Protein AF-A0A968STY2-F1 (afdb_monomer)

Foldseek 3Di:
DDDDDDDDDPPPVVVVVVVVVPPPPPPPPPDPDDPDDPPDPPDDPVVVVVVVVVVVVVVVVVVVVLVVLVVVLCVVQQKDKQWQWDAPDVVQWDDDPVDTPRTDTAKMWMAGNVGDIDIDGDPDDPDSPVVSVVVSVVVVVVSVVVSVVSVVVSVVVVVVVCCVVVVD

Solvent-accessible surface area (backbone atoms only — not comparable to full-atom values): 10449 Å² total; per-residue (Å²): 135,91,83,88,88,88,83,89,80,71,73,59,66,58,49,58,58,53,59,66,73,68,67,74,78,80,78,80,78,74,85,70,86,75,85,77,72,91,80,69,91,70,92,54,82,58,61,63,50,52,53,50,51,52,50,51,47,52,51,50,54,47,50,49,51,49,50,51,50,49,51,51,46,48,61,62,44,52,52,45,75,46,77,40,64,50,53,97,48,74,89,62,50,42,84,52,101,89,48,64,44,62,42,48,81,56,36,38,39,38,35,38,67,93,63,56,71,49,78,50,67,70,94,72,74,74,77,81,48,68,70,60,49,50,53,48,52,52,50,49,53,51,54,52,48,55,50,52,50,52,54,48,52,53,51,50,55,52,50,54,49,51,52,68,62,66,74,107

Nearest PDB structures (foldseek):
  6vdd-assembly2_D  TM=5.803E-01  e=1.553E+00  Mycolicibacterium smegmatis
  8xqx-assembly1_F  TM=3.626E-01  e=4.076E+00  Chlamydomonas reinhardtii
  7syf-assembly1_A  TM=3.765E-01  e=7.754E+00  Homo sapiens
  6zqd-assembly1_UN  TM=2.339E-01  e=9.404E+00  Saccharomyces cerevisiae S288C

Radius of gyration: 26.9 Å; Cα contacts (8 Å, |Δi|>4): 89; chains: 1; bounding box: 86×46×58 Å

Mean predicted aligned error: 17.15 Å

Sequence (168 aa):
MLSASAALAAPEAAKAAQNLMAAQVEVRVGATEVDFGVFGFGGDGNGLKELQENLVKTLREFSTKLNDTMQQAIDNAATLEVKTYVADAVEDVRFSDEEVVGGQLRALTRVALDGDTQVVVPTRGDVLDEQLWEIHRSMVQQALTNRAEMVRAITAAAAGLFSAIAGK

Secondary structure (DSSP, 8-state):
--------SSHHHHHHHHHHSS--------------------S-HHHHHHHHHHHHHHHHHHHHHHHHHHHHHHHHTSEEEEEEEE-S-GGG-EE-SS-EET-EEEEEEEEETTS-EEEE--SSSS---HHHHHHHHHHHHHHHHHHHHHHHHHHHHHHHHHHHHHT-

Structure (mmCIF, N/CA/C/O backbone):
data_AF-A0A968STY2-F1
#
_entry.id   AF-A0A968STY2-F1
#
loop_
_atom_site.group_PDB
_atom_site.id
_atom_site.type_symbol
_atom_site.label_atom_id
_atom_site.label_alt_id
_atom_site.label_comp_id
_atom_site.label_asym_id
_atom_site.label_entity_id
_atom_site.label_seq_id
_atom_site.pdbx_PDB_ins_code
_atom_site.Cartn_x
_atom_site.Cartn_y
_atom_site.Cartn_z
_atom_site.occupancy
_atom_site.B_iso_or_equiv
_atom_site.auth_seq_id
_atom_site.auth_comp_id
_atom_site.auth_asym_id
_atom_site.auth_atom_id
_atom_site.pdbx_PDB_model_num
ATOM 1 N N . MET A 1 1 ? -42.156 29.023 -12.788 1.00 39.97 1 MET A N 1
ATOM 2 C CA . MET A 1 1 ? -41.365 30.241 -12.525 1.00 39.97 1 MET A CA 1
ATOM 3 C C . MET A 1 1 ? -39.910 29.917 -12.816 1.00 39.97 1 MET A C 1
ATOM 5 O O . MET A 1 1 ? -39.379 28.995 -12.214 1.00 39.97 1 MET A O 1
ATOM 9 N N . LEU A 1 2 ? -39.344 30.587 -13.823 1.00 38.97 2 LEU A N 1
ATOM 10 C CA . LEU A 1 2 ? -37.932 30.539 -14.210 1.00 38.97 2 LEU A CA 1
ATOM 11 C C . LEU A 1 2 ? -37.043 31.183 -13.136 1.00 38.97 2 LEU A C 1
ATOM 13 O O . LEU A 1 2 ? -37.455 32.190 -12.561 1.00 38.97 2 LEU A O 1
ATOM 17 N N . SER A 1 3 ? -35.817 30.662 -12.987 1.00 36.12 3 SER A N 1
ATOM 18 C CA . SER A 1 3 ? -34.502 31.363 -12.964 1.00 36.12 3 SER A CA 1
ATOM 19 C C . SER A 1 3 ? -33.512 30.497 -12.161 1.00 36.12 3 SER A C 1
ATOM 21 O O . SER A 1 3 ? -33.684 30.330 -10.963 1.00 36.12 3 SER A O 1
ATOM 23 N N . ALA A 1 4 ? -32.649 29.692 -12.790 1.00 35.88 4 ALA A N 1
ATOM 24 C CA . ALA A 1 4 ? -31.359 30.055 -13.396 1.00 35.88 4 ALA A CA 1
ATOM 25 C C . ALA A 1 4 ? -30.288 30.475 -12.368 1.00 35.88 4 ALA A C 1
ATOM 27 O O . ALA A 1 4 ? -30.310 31.604 -11.896 1.00 35.88 4 ALA A O 1
ATOM 28 N N . SER A 1 5 ? -29.321 29.588 -12.094 1.00 37.00 5 SER A N 1
ATOM 29 C CA . SER A 1 5 ? -27.894 29.952 -12.023 1.00 37.00 5 SER A CA 1
ATOM 30 C C . SER A 1 5 ? -27.022 28.688 -12.037 1.00 37.00 5 SER A C 1
ATOM 32 O O . SER A 1 5 ? -26.565 28.192 -11.012 1.00 37.00 5 SER A O 1
ATOM 34 N N . ALA A 1 6 ? -26.852 28.126 -13.232 1.00 47.53 6 ALA A N 1
ATOM 35 C CA . ALA A 1 6 ? -25.776 27.201 -13.551 1.00 47.53 6 ALA A CA 1
ATOM 36 C C . ALA A 1 6 ? -24.798 27.966 -14.446 1.00 47.53 6 ALA A C 1
ATOM 38 O O . ALA A 1 6 ? -25.074 28.138 -15.629 1.00 47.53 6 ALA A O 1
ATOM 39 N N . ALA A 1 7 ? -23.709 28.482 -13.880 1.00 44.25 7 ALA A N 1
ATOM 40 C CA . ALA A 1 7 ? -22.525 28.915 -14.618 1.00 44.25 7 ALA A CA 1
ATOM 41 C C . ALA A 1 7 ? -21.396 29.276 -13.641 1.00 44.25 7 ALA A C 1
ATOM 43 O O . ALA A 1 7 ? -21.654 29.828 -12.579 1.00 44.25 7 ALA A O 1
ATOM 44 N N . LEU A 1 8 ? -20.161 29.029 -14.088 1.00 43.31 8 LEU A N 1
ATOM 45 C CA . LEU A 1 8 ? -18.858 29.413 -13.515 1.00 43.31 8 LEU A CA 1
ATOM 46 C C . LEU A 1 8 ? -18.221 28.479 -12.471 1.00 43.31 8 LEU A C 1
ATOM 48 O O . LEU A 1 8 ? -18.136 28.792 -11.293 1.00 43.31 8 LEU A O 1
ATOM 52 N N . ALA A 1 9 ? -17.600 27.402 -12.958 1.00 44.56 9 ALA A N 1
ATOM 53 C CA . ALA A 1 9 ? -16.327 26.912 -12.398 1.00 44.56 9 ALA A CA 1
ATOM 54 C C . ALA A 1 9 ? -15.403 26.252 -13.452 1.00 44.56 9 ALA A C 1
ATOM 56 O O . ALA A 1 9 ? -14.400 25.639 -13.110 1.00 44.56 9 ALA A O 1
ATOM 57 N N . ALA A 1 10 ? -15.717 26.368 -14.749 1.00 52.88 10 ALA A N 1
ATOM 58 C CA . ALA A 1 10 ? -14.979 25.697 -15.824 1.00 52.88 10 ALA A CA 1
ATOM 59 C C . ALA A 1 10 ? -13.743 26.428 -16.423 1.00 52.88 10 ALA A C 1
ATOM 61 O O . ALA A 1 10 ? -12.976 25.752 -17.106 1.00 52.88 10 ALA A O 1
ATOM 62 N N . PRO A 1 11 ? -13.476 27.744 -16.237 1.00 47.44 11 PRO A N 1
ATOM 63 C CA . PRO A 1 11 ? -12.375 28.379 -16.974 1.00 47.44 11 PRO A CA 1
ATOM 64 C C . PRO A 1 11 ? -10.999 28.336 -16.278 1.00 47.44 11 PRO A C 1
ATOM 66 O O . PRO A 1 11 ? -10.000 28.628 -16.934 1.00 47.44 11 PRO A O 1
ATOM 69 N N . GLU A 1 12 ? -10.903 27.980 -14.989 1.00 46.72 12 GLU A N 1
ATOM 70 C CA . GLU A 1 12 ? -9.611 27.968 -14.269 1.00 46.72 12 GLU A CA 1
ATOM 71 C C . GLU A 1 12 ? -8.824 26.662 -14.429 1.00 46.72 12 GLU A C 1
ATOM 73 O O . GLU A 1 12 ? -7.616 26.702 -14.662 1.00 46.72 12 GLU A O 1
ATOM 78 N N . ALA A 1 13 ? -9.497 25.508 -14.407 1.00 46.28 13 ALA A N 1
ATOM 79 C CA . ALA A 1 13 ? -8.842 24.212 -14.601 1.00 46.28 13 ALA A CA 1
ATOM 80 C C . ALA A 1 13 ? -8.230 24.075 -16.012 1.00 46.28 13 ALA A C 1
ATOM 82 O O . ALA A 1 13 ? -7.159 23.493 -16.180 1.00 46.28 13 ALA A O 1
ATOM 83 N N . ALA A 1 14 ? -8.856 24.692 -17.022 1.00 44.16 14 ALA A N 1
ATOM 84 C CA . ALA A 1 14 ? -8.333 24.731 -18.388 1.00 44.16 14 ALA A CA 1
ATOM 85 C C . ALA A 1 14 ? -7.091 25.637 -18.532 1.00 44.16 14 ALA A C 1
ATOM 87 O O . ALA A 1 14 ? -6.187 25.323 -19.308 1.00 44.16 14 ALA A O 1
ATOM 88 N N . LYS A 1 15 ? -6.998 26.728 -17.755 1.00 47.81 15 LYS A N 1
ATOM 89 C CA . LYS A 1 15 ? -5.806 27.596 -17.718 1.00 47.81 15 LYS A CA 1
ATOM 90 C C . LYS A 1 15 ? -4.638 26.954 -16.969 1.00 47.81 15 LYS A C 1
ATOM 92 O O . LYS A 1 15 ? -3.496 27.112 -17.393 1.00 47.81 15 LYS A O 1
ATOM 97 N N . ALA A 1 16 ? -4.913 26.189 -15.912 1.00 44.47 16 ALA A N 1
ATOM 98 C CA . ALA A 1 16 ? -3.888 25.431 -15.194 1.00 44.47 16 ALA A CA 1
ATOM 99 C C . ALA A 1 16 ? -3.247 24.345 -16.082 1.00 44.47 16 ALA A C 1
ATOM 101 O O . ALA A 1 16 ? -2.029 24.176 -16.063 1.00 44.47 16 ALA A O 1
ATOM 102 N N . ALA A 1 17 ? -4.041 23.684 -16.933 1.00 43.62 17 ALA A N 1
ATOM 103 C CA . ALA A 1 17 ? -3.539 22.707 -17.902 1.00 43.62 17 ALA A CA 1
ATOM 104 C C . ALA A 1 17 ? -2.722 23.348 -19.045 1.00 43.62 17 ALA A C 1
ATOM 106 O O . ALA A 1 17 ? -1.723 22.776 -19.475 1.00 43.62 17 ALA A O 1
ATOM 107 N N . GLN A 1 18 ? -3.085 24.555 -19.506 1.00 45.75 18 GLN A N 1
ATOM 108 C CA . GLN A 1 18 ? -2.308 25.279 -20.526 1.00 45.75 18 GLN A CA 1
ATOM 109 C C . GLN A 1 18 ? -0.972 25.824 -19.995 1.00 45.75 18 GLN A C 1
ATOM 111 O O . GLN A 1 18 ? 0.022 25.797 -20.720 1.00 45.75 18 GLN A O 1
ATOM 116 N N . ASN A 1 19 ? -0.902 26.245 -18.727 1.00 45.12 19 ASN A N 1
ATOM 117 C CA . ASN A 1 19 ? 0.350 26.727 -18.128 1.00 45.12 19 ASN A CA 1
ATOM 118 C C . ASN A 1 19 ? 1.386 25.616 -17.884 1.00 45.12 19 ASN A C 1
ATOM 120 O O . ASN A 1 19 ? 2.580 25.906 -17.836 1.00 45.12 19 ASN A O 1
ATOM 124 N N . LEU A 1 20 ? 0.966 24.352 -17.794 1.00 41.88 20 LEU A N 1
ATOM 125 C CA . LEU A 1 20 ? 1.882 23.210 -17.695 1.00 41.88 20 LEU A CA 1
ATOM 126 C C . LEU A 1 20 ? 2.502 22.811 -19.048 1.00 41.88 20 LEU A C 1
ATOM 128 O O . LEU A 1 20 ? 3.537 22.154 -19.059 1.00 41.88 20 LEU A O 1
ATOM 132 N N . MET A 1 21 ? 1.935 23.249 -20.181 1.00 41.66 21 MET A N 1
ATOM 133 C CA . MET A 1 21 ? 2.501 23.008 -21.520 1.00 41.66 21 MET A CA 1
ATOM 134 C C . MET A 1 21 ? 3.485 24.092 -21.997 1.00 41.66 21 MET A C 1
ATOM 136 O O . MET A 1 21 ? 4.171 23.891 -22.996 1.00 41.66 21 MET A O 1
ATOM 140 N N . ALA A 1 22 ? 3.588 25.227 -21.295 1.00 36.31 22 ALA A N 1
ATOM 141 C CA . ALA A 1 22 ? 4.492 26.327 -21.653 1.00 36.31 22 ALA A CA 1
ATOM 142 C C . ALA A 1 22 ? 5.854 26.282 -20.930 1.00 36.31 22 ALA A C 1
ATOM 144 O O . ALA A 1 22 ? 6.757 27.042 -21.276 1.00 36.31 22 ALA A O 1
ATOM 145 N N . ALA A 1 23 ? 6.033 25.386 -19.955 1.00 37.72 23 ALA A N 1
ATOM 146 C CA . ALA A 1 23 ? 7.310 25.186 -19.278 1.00 37.72 23 ALA A CA 1
ATOM 147 C C . ALA A 1 23 ? 8.231 24.304 -20.136 1.00 37.72 23 ALA A C 1
ATOM 149 O O . ALA A 1 23 ? 8.448 23.126 -19.855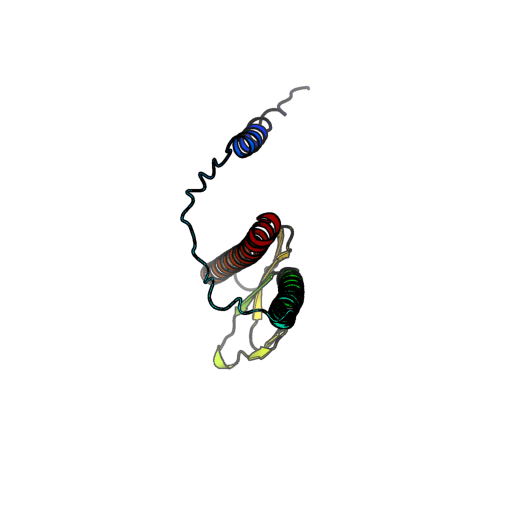 1.00 37.72 23 ALA A O 1
ATOM 150 N N . GLN A 1 24 ? 8.765 24.877 -21.215 1.00 39.62 24 GLN A N 1
ATOM 151 C CA . GLN A 1 24 ? 9.914 24.298 -21.899 1.00 39.62 24 GLN A CA 1
ATOM 152 C C . GLN A 1 24 ? 11.108 24.387 -20.949 1.00 39.62 24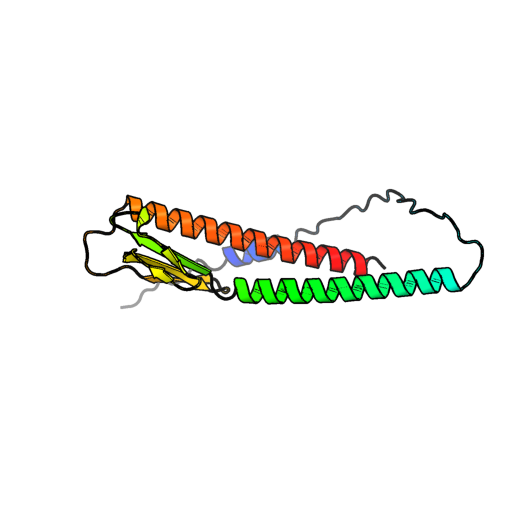 GLN A C 1
ATOM 154 O O . GLN A 1 24 ? 11.683 25.452 -20.736 1.00 39.62 24 GLN A O 1
ATOM 159 N N . VAL A 1 25 ? 11.442 23.257 -20.331 1.00 39.88 25 VAL A N 1
ATOM 160 C CA . VAL A 1 25 ? 12.698 23.087 -19.610 1.00 39.88 25 VAL A CA 1
ATOM 161 C C . VAL A 1 25 ? 13.802 23.109 -20.662 1.00 39.88 25 VAL A C 1
ATOM 163 O O . VAL A 1 25 ? 14.054 22.116 -21.341 1.00 39.88 25 VAL A O 1
ATOM 166 N N . GLU A 1 26 ? 14.432 24.269 -20.831 1.00 31.92 26 GLU A N 1
ATOM 167 C CA . GLU A 1 26 ? 15.667 24.405 -21.593 1.00 31.92 26 GLU A CA 1
ATOM 168 C C 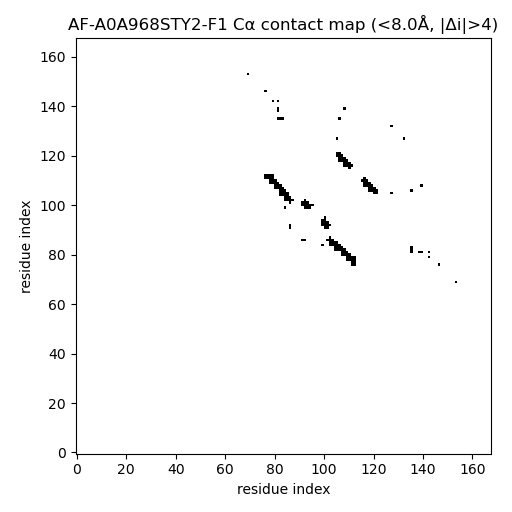. GLU A 1 26 ? 16.768 23.671 -20.815 1.00 31.92 26 GLU A C 1
ATOM 170 O O . GLU A 1 26 ? 17.435 24.222 -19.938 1.00 31.92 26 GLU A O 1
ATOM 175 N N . VAL A 1 27 ? 16.915 22.375 -21.093 1.00 35.66 27 VAL A N 1
ATOM 176 C CA . VAL A 1 27 ? 18.038 21.581 -20.602 1.00 35.66 27 VAL A CA 1
ATOM 177 C C . VAL A 1 27 ? 19.274 22.056 -21.356 1.00 35.66 27 VAL A C 1
ATOM 179 O O . VAL A 1 27 ? 19.596 21.576 -22.442 1.00 35.66 27 VAL A O 1
ATOM 182 N N . ARG A 1 28 ? 19.980 23.030 -20.780 1.00 35.84 28 ARG A N 1
ATOM 183 C CA . ARG A 1 28 ? 21.353 23.332 -21.179 1.00 35.84 28 ARG A CA 1
ATOM 184 C C . ARG A 1 28 ? 22.229 22.151 -20.784 1.00 35.84 28 ARG A C 1
ATOM 186 O O . ARG A 1 28 ? 22.687 22.055 -19.648 1.00 35.84 28 ARG A O 1
ATOM 193 N N . VAL A 1 29 ? 22.450 21.251 -21.737 1.00 37.38 29 VAL A N 1
ATOM 194 C CA . VAL A 1 29 ? 23.478 20.216 -21.642 1.00 37.38 29 VAL A CA 1
ATOM 195 C C . VAL A 1 29 ? 24.831 20.921 -21.718 1.00 37.38 29 VAL A C 1
ATOM 197 O O . VAL A 1 29 ? 25.333 21.242 -22.793 1.00 37.38 29 VAL A O 1
ATOM 200 N N . GLY A 1 30 ? 25.402 21.221 -20.553 1.00 33.59 30 GLY A N 1
ATOM 201 C CA . GLY A 1 30 ? 26.824 21.505 -20.443 1.00 33.59 30 GLY A CA 1
ATOM 202 C C . GLY A 1 30 ? 27.577 20.221 -20.764 1.00 33.59 30 GLY A C 1
ATOM 203 O O . GLY A 1 30 ? 27.473 19.249 -20.021 1.00 33.59 30 GLY A O 1
ATOM 204 N N . ALA A 1 31 ? 28.289 20.202 -21.889 1.00 35.41 31 ALA A N 1
ATOM 205 C CA . ALA A 1 31 ? 29.176 19.109 -22.251 1.00 35.41 31 ALA A CA 1
ATOM 206 C C . ALA A 1 31 ? 30.348 19.062 -21.259 1.00 35.41 31 ALA A C 1
ATOM 208 O O . ALA A 1 31 ? 31.360 19.734 -21.439 1.00 35.41 31 ALA A O 1
ATOM 209 N N . THR A 1 32 ? 30.205 18.293 -20.184 1.00 34.41 32 THR A N 1
ATOM 210 C CA . THR A 1 32 ? 31.366 17.726 -19.506 1.00 34.41 32 THR A CA 1
ATOM 211 C C . THR A 1 32 ? 31.726 16.469 -20.273 1.00 34.41 32 THR A C 1
ATOM 213 O O . THR A 1 32 ? 30.971 15.497 -20.240 1.00 34.41 32 THR A O 1
ATOM 216 N N . GLU A 1 33 ? 32.835 16.518 -21.012 1.00 32.31 33 GLU A N 1
ATOM 217 C CA . GLU A 1 33 ? 33.454 15.329 -21.591 1.00 32.31 33 GLU A CA 1
ATOM 218 C C . GLU A 1 33 ? 33.604 14.278 -20.492 1.00 32.31 33 GLU A C 1
ATOM 220 O O . GLU A 1 33 ? 34.329 14.469 -19.515 1.00 32.31 33 GLU A O 1
ATOM 225 N N . VAL A 1 34 ? 32.862 13.184 -20.634 1.00 44.59 34 VAL A N 1
ATOM 226 C CA . VAL A 1 34 ? 33.051 12.003 -19.807 1.00 44.59 34 VAL A CA 1
ATOM 227 C C . VAL A 1 34 ? 33.968 11.089 -20.602 1.00 44.59 34 VAL A C 1
ATOM 229 O O . VAL A 1 34 ? 33.532 10.405 -21.527 1.00 44.59 34 VAL A O 1
ATOM 232 N N . ASP A 1 35 ? 35.258 11.147 -20.279 1.00 36.06 35 ASP A N 1
ATOM 233 C CA . ASP A 1 35 ? 36.263 10.215 -20.782 1.00 36.06 35 ASP A CA 1
ATOM 234 C C . ASP A 1 35 ? 35.987 8.824 -20.194 1.00 36.06 35 ASP A C 1
ATOM 236 O O . ASP A 1 35 ? 36.410 8.478 -19.089 1.00 36.06 35 ASP A O 1
ATOM 240 N N . PHE A 1 36 ? 35.209 8.028 -20.925 1.00 43.00 36 PHE A N 1
ATOM 241 C CA . PHE A 1 36 ? 35.072 6.600 -20.679 1.00 43.00 36 PHE A CA 1
ATOM 242 C C . PHE A 1 36 ? 36.167 5.863 -21.445 1.00 43.00 36 PHE A C 1
ATOM 244 O O . PHE A 1 36 ? 35.949 5.350 -22.538 1.00 43.00 36 PHE A O 1
ATOM 251 N N . GLY A 1 37 ? 37.347 5.823 -20.829 1.00 37.81 37 GLY A N 1
ATOM 252 C CA . GLY A 1 37 ? 38.320 4.742 -20.932 1.00 37.81 37 GLY A CA 1
ATOM 253 C C . GLY A 1 37 ? 38.470 4.098 -22.306 1.00 37.81 37 GLY A C 1
ATOM 254 O O . GLY A 1 37 ? 37.974 3.000 -22.553 1.00 37.81 37 GLY A O 1
ATOM 255 N N . VAL A 1 38 ? 39.315 4.709 -23.132 1.00 47.88 38 VAL A N 1
ATOM 256 C CA . VAL A 1 38 ? 39.978 4.086 -24.284 1.00 47.88 38 VAL A CA 1
ATOM 257 C C . VAL A 1 38 ? 41.052 3.066 -23.837 1.00 47.88 38 VAL A C 1
ATOM 259 O O . VAL A 1 38 ? 42.153 3.000 -24.374 1.00 47.88 38 VAL A O 1
ATOM 262 N N . PHE A 1 39 ? 40.780 2.242 -22.822 1.00 46.12 39 PHE A N 1
ATOM 263 C CA . PHE A 1 39 ? 41.734 1.238 -22.344 1.00 46.12 39 PHE A CA 1
ATOM 264 C C . PHE A 1 39 ? 41.491 -0.104 -23.041 1.00 46.12 39 PHE A C 1
ATOM 266 O O . PHE A 1 39 ? 40.751 -0.949 -22.549 1.00 46.12 39 PHE A O 1
ATOM 273 N N . GLY A 1 40 ? 42.163 -0.296 -24.185 1.00 42.09 40 GLY A N 1
ATOM 274 C CA . GLY A 1 40 ? 42.491 -1.637 -24.685 1.00 42.09 40 GLY A CA 1
ATOM 275 C C . GLY A 1 40 ? 41.967 -2.048 -26.063 1.00 42.09 40 GLY A C 1
ATOM 276 O O . GLY A 1 40 ? 41.686 -3.224 -26.251 1.00 42.09 40 GLY A O 1
ATOM 277 N N . PHE A 1 41 ? 41.875 -1.159 -27.058 1.00 43.22 41 PHE A N 1
ATOM 278 C CA . PHE A 1 41 ? 41.650 -1.585 -28.452 1.00 43.22 41 PHE A CA 1
ATOM 279 C C . PHE A 1 41 ? 42.967 -1.980 -29.144 1.00 43.22 41 PHE A C 1
ATOM 281 O O . PHE A 1 41 ? 43.427 -1.336 -30.084 1.00 43.22 41 PHE A O 1
ATOM 288 N N . GLY A 1 42 ? 43.584 -3.056 -28.649 1.00 42.66 42 GLY A N 1
ATOM 289 C CA . GLY A 1 42 ? 44.516 -3.884 -29.416 1.00 42.66 42 GLY A CA 1
ATOM 290 C C . GLY A 1 42 ? 43.702 -4.946 -30.152 1.00 42.66 42 GLY A C 1
ATOM 291 O O . GLY A 1 42 ? 42.901 -5.635 -29.531 1.00 42.66 42 GLY A O 1
ATOM 292 N N . GLY A 1 43 ? 43.832 -5.005 -31.476 1.00 50.59 43 GLY A N 1
ATOM 293 C CA . GLY A 1 43 ? 42.897 -5.692 -32.360 1.00 50.59 43 GLY A CA 1
ATOM 294 C C . GLY A 1 43 ? 42.702 -7.179 -32.074 1.00 50.59 43 GLY A C 1
ATOM 295 O O . GLY A 1 43 ? 43.588 -7.983 -32.332 1.00 50.59 43 GLY A O 1
ATOM 296 N N . ASP A 1 44 ? 41.488 -7.532 -31.664 1.00 52.22 44 ASP A N 1
ATOM 297 C CA . ASP A 1 44 ? 40.881 -8.811 -32.001 1.00 52.22 44 ASP A CA 1
ATOM 298 C C . ASP A 1 44 ? 39.358 -8.625 -32.041 1.00 52.22 44 ASP A C 1
ATOM 300 O O . ASP A 1 44 ? 38.752 -8.103 -31.101 1.00 52.22 44 ASP A O 1
ATOM 304 N N . GLY A 1 45 ? 38.712 -9.004 -33.146 1.00 56.53 45 GLY A N 1
ATOM 305 C CA . GLY A 1 45 ? 37.275 -8.776 -33.387 1.00 56.53 45 GLY A CA 1
ATOM 306 C C . GLY A 1 45 ? 36.335 -9.470 -32.386 1.00 56.53 45 GLY A C 1
ATOM 307 O O . GLY A 1 45 ? 35.119 -9.291 -32.459 1.00 56.53 45 GLY A O 1
ATOM 308 N N . ASN A 1 46 ? 36.894 -10.241 -31.451 1.00 63.97 46 ASN A N 1
ATOM 309 C CA . ASN A 1 46 ? 36.194 -10.887 -30.350 1.00 63.97 46 ASN A CA 1
ATOM 310 C C . ASN A 1 46 ? 35.824 -9.925 -29.212 1.00 63.97 46 ASN A C 1
ATOM 312 O O . ASN A 1 46 ? 34.724 -10.047 -28.689 1.00 63.97 46 ASN A O 1
ATOM 316 N N . GLY A 1 47 ? 36.656 -8.932 -28.870 1.00 66.25 47 GLY A N 1
ATOM 317 C CA . GLY A 1 47 ? 36.375 -8.040 -27.729 1.00 66.25 47 GLY A CA 1
ATOM 318 C C . GLY A 1 47 ? 35.154 -7.135 -27.944 1.00 66.25 47 GLY A C 1
ATOM 319 O O . GLY A 1 47 ? 34.372 -6.895 -27.028 1.00 66.25 47 GLY A O 1
ATOM 320 N N . LEU A 1 48 ? 34.931 -6.689 -29.186 1.00 73.00 48 LEU A N 1
ATOM 321 C CA . LEU A 1 48 ? 33.731 -5.933 -29.571 1.00 73.00 48 LEU A CA 1
ATOM 322 C C . LEU A 1 48 ? 32.467 -6.799 -29.565 1.00 73.00 48 LEU A C 1
ATOM 324 O O . LEU A 1 48 ? 31.407 -6.325 -29.160 1.00 73.00 48 LEU A O 1
ATOM 328 N N . LYS A 1 49 ? 32.574 -8.062 -29.995 1.00 73.81 49 LYS A N 1
ATOM 329 C CA . LYS A 1 49 ? 31.458 -9.014 -29.950 1.00 73.81 49 LYS A CA 1
ATOM 330 C C . LYS A 1 49 ? 31.100 -9.383 -28.517 1.00 73.81 49 LYS A C 1
ATOM 332 O O . LYS A 1 49 ? 29.928 -9.376 -28.176 1.00 73.81 49 LYS A O 1
ATOM 337 N N . GLU A 1 50 ? 32.093 -9.603 -27.667 1.00 73.00 50 GLU A N 1
ATOM 338 C CA . GLU A 1 50 ? 31.900 -9.928 -26.254 1.00 73.00 50 GLU A CA 1
ATOM 339 C C . GLU A 1 50 ? 31.283 -8.751 -25.478 1.00 73.00 50 GLU A C 1
ATOM 341 O O . GLU A 1 50 ? 30.358 -8.934 -24.687 1.00 73.00 50 GLU A O 1
ATOM 346 N N . LEU A 1 51 ? 31.702 -7.513 -25.767 1.00 73.81 51 LEU A N 1
ATOM 347 C CA . LEU A 1 51 ? 31.047 -6.302 -25.256 1.00 73.81 51 LEU A CA 1
ATOM 348 C C . LEU A 1 51 ? 29.595 -6.178 -25.736 1.00 73.81 51 LEU A C 1
ATOM 350 O O . LEU A 1 51 ? 28.711 -5.828 -24.952 1.00 73.81 51 LEU A O 1
ATOM 354 N N . GLN A 1 52 ? 29.334 -6.476 -27.010 1.00 79.56 52 GLN A N 1
ATOM 355 C CA . GLN A 1 52 ? 27.987 -6.442 -27.575 1.00 79.56 52 GLN A CA 1
ATOM 356 C C . GLN A 1 52 ? 27.083 -7.509 -26.943 1.00 79.56 52 GLN A C 1
ATOM 358 O O . GLN A 1 52 ? 25.945 -7.214 -26.582 1.00 79.56 52 GLN A O 1
ATOM 363 N N . GLU A 1 53 ? 27.586 -8.728 -26.767 1.00 80.00 53 GLU A N 1
ATOM 364 C CA . GLU A 1 53 ? 26.871 -9.845 -26.150 1.00 80.00 53 GLU A CA 1
ATOM 365 C C . GLU A 1 53 ? 26.568 -9.577 -24.674 1.00 80.00 53 GLU A C 1
ATOM 367 O O . GLU A 1 53 ? 25.429 -9.766 -24.238 1.00 80.00 53 GLU A O 1
ATOM 372 N N . ASN A 1 54 ? 27.537 -9.048 -23.921 1.00 77.44 54 ASN A N 1
ATOM 373 C CA . ASN A 1 54 ? 27.339 -8.655 -22.527 1.00 77.44 54 ASN A CA 1
A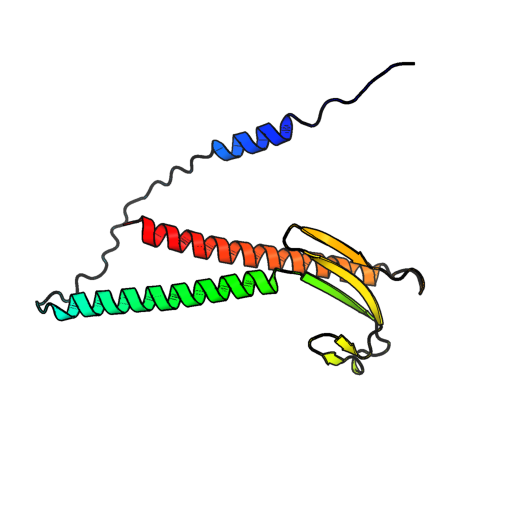TOM 374 C C . ASN A 1 54 ? 26.317 -7.520 -22.392 1.00 77.44 54 ASN A C 1
ATOM 376 O O . ASN A 1 54 ? 25.435 -7.595 -21.541 1.00 77.44 54 ASN A O 1
ATOM 380 N N . LEU A 1 55 ? 26.358 -6.515 -23.272 1.00 79.38 55 LEU A N 1
ATOM 381 C CA . LEU A 1 55 ? 25.374 -5.433 -23.279 1.00 79.38 55 LEU A CA 1
ATOM 382 C C . LEU A 1 55 ? 23.961 -5.954 -23.577 1.00 79.38 55 LEU A C 1
ATOM 384 O O . LEU A 1 55 ? 23.012 -5.594 -22.881 1.00 79.38 55 LEU A O 1
ATOM 388 N N . VAL A 1 56 ? 23.814 -6.828 -24.579 1.00 85.50 56 VAL A N 1
ATOM 389 C CA . VAL A 1 56 ? 22.530 -7.461 -24.926 1.00 85.50 56 VAL A CA 1
ATOM 390 C C . VAL A 1 56 ? 22.009 -8.315 -23.771 1.00 85.50 56 VAL A C 1
ATOM 392 O O . VAL A 1 56 ? 20.809 -8.297 -23.488 1.00 85.50 56 VAL A O 1
ATOM 395 N N . LYS A 1 57 ? 22.894 -9.034 -23.075 1.00 81.81 57 LYS A N 1
ATOM 396 C CA . LYS A 1 57 ? 22.547 -9.828 -21.895 1.00 81.81 57 LYS A CA 1
ATOM 397 C C . LYS A 1 57 ? 22.073 -8.943 -20.742 1.00 81.81 57 LYS A C 1
ATOM 399 O O . LYS A 1 57 ? 20.980 -9.177 -20.235 1.00 81.81 57 LYS A O 1
ATOM 404 N N . THR A 1 58 ? 22.812 -7.890 -20.392 1.00 79.88 58 THR A N 1
ATOM 405 C CA . THR A 1 58 ? 22.416 -6.942 -19.338 1.00 79.88 58 THR A CA 1
ATOM 406 C C . THR A 1 58 ? 21.109 -6.223 -19.677 1.00 79.88 58 THR A C 1
ATOM 408 O O . THR A 1 58 ? 20.255 -6.080 -18.807 1.00 79.88 58 THR A O 1
ATOM 411 N N . LEU A 1 59 ? 20.891 -5.837 -20.939 1.00 80.69 59 LEU A N 1
ATOM 412 C CA . LEU A 1 59 ? 19.615 -5.276 -21.404 1.00 80.69 59 LEU A CA 1
ATOM 413 C C . LEU A 1 59 ? 18.458 -6.269 -21.258 1.00 80.69 59 LEU A C 1
ATOM 415 O O . LEU A 1 59 ? 17.372 -5.881 -20.838 1.00 80.69 59 LEU A O 1
ATOM 419 N N . ARG A 1 60 ? 18.676 -7.549 -21.579 1.00 81.88 60 ARG A N 1
ATOM 420 C CA . ARG A 1 60 ? 17.657 -8.600 -21.447 1.00 81.88 60 ARG A CA 1
ATOM 421 C C . ARG A 1 60 ? 17.333 -8.901 -19.985 1.00 81.88 60 ARG A C 1
ATOM 423 O O . ARG A 1 60 ? 16.159 -8.997 -19.633 1.00 81.88 60 ARG A O 1
ATOM 430 N N . GLU A 1 61 ? 18.348 -9.021 -19.137 1.00 80.50 61 GLU A N 1
ATOM 431 C CA . GLU A 1 61 ? 18.194 -9.232 -17.693 1.00 80.50 61 GLU A CA 1
ATOM 432 C C . GLU A 1 61 ? 17.492 -8.040 -17.035 1.00 80.50 61 GLU A C 1
ATOM 434 O O . GLU A 1 61 ? 16.554 -8.221 -16.261 1.00 80.50 61 GLU A O 1
ATOM 439 N N . PHE A 1 62 ? 17.868 -6.816 -17.406 1.00 74.31 62 PHE A N 1
ATOM 440 C CA . PHE A 1 62 ? 17.216 -5.607 -16.921 1.00 74.31 62 PHE A CA 1
ATOM 441 C C . PHE A 1 62 ? 15.782 -5.468 -17.445 1.00 74.31 62 PHE A C 1
ATOM 443 O O . PHE A 1 62 ? 14.899 -5.128 -16.669 1.00 74.31 62 PHE A O 1
ATOM 450 N N . SER A 1 63 ? 15.517 -5.785 -18.718 1.00 79.12 63 SER A N 1
ATOM 451 C CA . SER A 1 63 ? 14.158 -5.798 -19.280 1.00 79.12 63 SER A CA 1
ATOM 452 C C . SER A 1 63 ? 13.265 -6.807 -18.566 1.00 79.12 63 SER A C 1
ATOM 454 O O . SER A 1 63 ? 12.098 -6.513 -18.329 1.00 79.12 63 SER A O 1
ATOM 456 N N . THR A 1 64 ? 13.807 -7.975 -18.218 1.00 82.12 64 THR A N 1
ATOM 457 C CA . THR A 1 64 ? 13.085 -8.992 -17.443 1.00 82.12 64 THR A CA 1
ATOM 458 C C . THR A 1 64 ? 12.788 -8.455 -16.048 1.00 82.12 64 THR A C 1
ATOM 460 O O . THR A 1 64 ? 11.639 -8.427 -15.636 1.00 82.12 64 THR A O 1
ATOM 463 N N . LYS A 1 65 ? 13.793 -7.891 -15.369 1.00 77.50 65 LYS A N 1
ATOM 464 C CA . LYS A 1 65 ? 13.631 -7.311 -14.032 1.00 77.50 65 LYS A CA 1
ATOM 465 C C . LYS A 1 65 ? 12.682 -6.111 -14.005 1.00 77.50 65 LYS A C 1
ATOM 467 O O . LYS A 1 65 ? 11.945 -5.951 -13.038 1.00 77.50 65 LYS A O 1
ATOM 472 N N . LEU A 1 66 ? 12.681 -5.275 -15.044 1.00 77.25 66 LEU A N 1
ATOM 473 C CA . LEU A 1 66 ? 11.733 -4.176 -15.209 1.00 77.25 66 LEU A CA 1
ATOM 474 C C . LEU A 1 66 ? 10.322 -4.722 -15.407 1.00 77.25 66 LEU A C 1
ATOM 476 O O . LEU A 1 66 ? 9.415 -4.261 -14.726 1.00 77.25 66 LEU A O 1
ATOM 480 N N . ASN A 1 67 ? 10.148 -5.711 -16.288 1.00 79.62 67 ASN A N 1
ATOM 481 C CA . ASN A 1 67 ? 8.856 -6.352 -16.492 1.00 79.62 67 ASN A CA 1
ATOM 482 C C . ASN A 1 67 ? 8.337 -6.965 -15.187 1.00 79.62 67 ASN A C 1
ATOM 484 O O . ASN A 1 67 ? 7.217 -6.671 -14.798 1.00 79.62 67 ASN A O 1
ATOM 488 N N . ASP A 1 68 ? 9.174 -7.706 -14.462 1.00 80.44 68 ASP A N 1
ATOM 489 C CA . ASP A 1 68 ? 8.822 -8.312 -13.176 1.00 80.44 68 ASP A CA 1
ATOM 490 C C . ASP A 1 68 ? 8.491 -7.248 -12.124 1.00 80.44 68 ASP A C 1
ATOM 492 O O . ASP A 1 68 ? 7.496 -7.365 -11.417 1.00 80.44 68 ASP A O 1
ATOM 496 N N . THR A 1 69 ? 9.271 -6.165 -12.054 1.00 74.25 69 THR A N 1
ATOM 497 C CA . THR A 1 69 ? 9.010 -5.054 -11.123 1.00 74.25 69 THR A CA 1
ATOM 498 C C . THR A 1 69 ? 7.720 -4.320 -11.481 1.00 74.25 69 THR A C 1
ATOM 500 O O . THR A 1 69 ? 6.983 -3.928 -10.584 1.00 74.25 69 THR A O 1
ATOM 503 N N . MET A 1 70 ? 7.415 -4.129 -12.769 1.00 68.62 70 M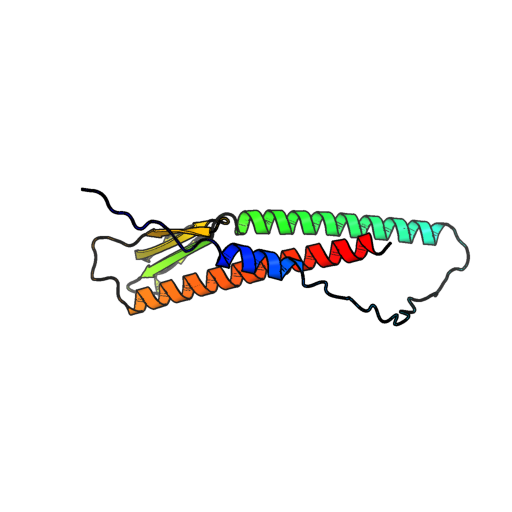ET A N 1
ATOM 504 C CA . MET A 1 70 ? 6.164 -3.512 -13.219 1.00 68.62 70 MET A CA 1
ATOM 505 C C . MET A 1 70 ? 4.970 -4.429 -12.977 1.00 68.62 70 MET A C 1
ATOM 507 O O . MET A 1 70 ? 3.958 -3.953 -12.482 1.00 68.62 70 MET A O 1
ATOM 511 N N . GLN A 1 71 ? 5.093 -5.723 -13.269 1.00 75.69 71 GLN A N 1
ATOM 512 C CA . GLN A 1 71 ? 4.073 -6.733 -12.995 1.00 75.69 71 GLN A CA 1
ATOM 513 C C . GLN A 1 71 ? 3.771 -6.768 -11.495 1.00 75.69 71 GLN A C 1
ATOM 515 O O . GLN A 1 71 ? 2.635 -6.566 -11.089 1.00 75.69 71 GLN A O 1
ATOM 520 N N . GLN A 1 72 ? 4.810 -6.877 -10.667 1.00 68.88 72 GLN A N 1
ATOM 521 C CA . GLN A 1 72 ? 4.693 -6.892 -9.215 1.00 68.88 72 GLN A CA 1
ATOM 522 C C . GLN A 1 72 ? 4.168 -5.563 -8.661 1.00 68.88 72 GLN A C 1
ATOM 524 O O . GLN A 1 72 ? 3.384 -5.562 -7.719 1.00 68.88 72 GLN A O 1
ATOM 529 N N . ALA A 1 73 ? 4.556 -4.423 -9.233 1.00 64.81 73 ALA A N 1
ATOM 530 C CA . ALA A 1 73 ? 4.014 -3.130 -8.838 1.00 64.81 73 ALA A CA 1
ATOM 531 C C . ALA A 1 73 ? 2.550 -2.968 -9.245 1.00 64.81 73 ALA A C 1
ATOM 533 O O . ALA A 1 73 ? 1.791 -2.402 -8.471 1.00 64.81 73 ALA A O 1
ATOM 534 N N . ILE A 1 74 ? 2.141 -3.455 -10.418 1.00 66.88 74 ILE A N 1
ATOM 535 C CA . ILE A 1 74 ? 0.743 -3.460 -10.862 1.00 66.88 74 ILE A CA 1
ATOM 536 C C . ILE A 1 74 ? -0.082 -4.390 -9.973 1.00 66.88 74 ILE A C 1
ATOM 538 O O . ILE A 1 74 ? -1.145 -3.977 -9.526 1.00 66.88 74 ILE A O 1
ATOM 542 N N . ASP A 1 75 ? 0.419 -5.584 -9.656 1.00 67.06 75 ASP A N 1
ATOM 543 C CA . ASP A 1 75 ? -0.259 -6.557 -8.796 1.00 67.06 75 ASP A CA 1
ATOM 544 C C . ASP A 1 75 ? -0.380 -6.030 -7.355 1.00 67.06 75 ASP A C 1
ATOM 546 O O . ASP A 1 75 ? -1.474 -5.988 -6.792 1.00 67.06 75 ASP A O 1
ATOM 550 N N . ASN A 1 76 ? 0.709 -5.505 -6.783 1.00 60.00 76 ASN A N 1
ATOM 551 C CA . ASN A 1 76 ? 0.713 -4.898 -5.446 1.00 60.00 76 ASN A CA 1
ATOM 552 C C . ASN A 1 76 ? -0.089 -3.592 -5.389 1.00 60.00 76 ASN A C 1
ATOM 554 O O . ASN A 1 76 ? -0.650 -3.239 -4.353 1.00 60.00 76 ASN A O 1
ATOM 558 N N . ALA A 1 77 ? -0.132 -2.843 -6.490 1.00 57.62 77 ALA A N 1
ATOM 559 C CA . ALA A 1 77 ? -0.925 -1.633 -6.606 1.00 57.62 77 ALA A CA 1
ATOM 560 C C . ALA A 1 77 ? -2.307 -1.905 -7.205 1.00 57.62 77 ALA A C 1
ATOM 562 O O . ALA A 1 77 ? -3.003 -0.942 -7.487 1.00 57.62 77 ALA A O 1
ATOM 563 N N . ALA A 1 78 ? -2.764 -3.143 -7.394 1.00 67.50 78 ALA A N 1
ATOM 564 C CA . ALA A 1 78 ? -4.116 -3.376 -7.900 1.00 67.50 78 ALA A CA 1
ATOM 565 C C . ALA A 1 78 ? -5.157 -2.975 -6.845 1.00 67.50 78 ALA A C 1
ATOM 567 O O . ALA A 1 78 ? -6.240 -2.479 -7.157 1.00 67.50 78 ALA A O 1
ATOM 568 N N . THR A 1 79 ? -4.829 -3.150 -5.564 1.00 73.31 79 THR A N 1
ATOM 569 C CA . THR A 1 79 ? -5.687 -2.778 -4.442 1.00 73.31 79 THR A CA 1
ATOM 570 C C . THR A 1 79 ? -4.838 -2.568 -3.191 1.00 73.31 79 THR A C 1
ATOM 572 O O . THR A 1 79 ? -4.121 -3.467 -2.771 1.00 73.31 79 THR A O 1
ATOM 575 N N . LEU A 1 80 ? -4.963 -1.399 -2.564 1.00 84.50 80 LEU A N 1
ATOM 576 C CA . LEU A 1 80 ? -4.438 -1.147 -1.225 1.00 84.50 80 LEU A CA 1
ATOM 577 C C . LEU A 1 80 ? -5.554 -1.379 -0.204 1.00 84.50 80 LEU A C 1
ATOM 579 O O . LEU A 1 80 ? -6.633 -0.806 -0.349 1.00 84.50 80 LEU A O 1
ATOM 583 N N . GLU A 1 81 ? -5.288 -2.157 0.841 1.00 88.81 81 GLU A N 1
ATOM 584 C CA . GLU A 1 81 ? -6.213 -2.342 1.961 1.00 88.81 81 GLU A CA 1
ATOM 585 C C . GLU A 1 81 ? -5.565 -1.908 3.272 1.00 88.81 81 GLU A C 1
ATOM 587 O O . GLU A 1 81 ? -4.444 -2.295 3.592 1.00 88.81 81 GLU A O 1
ATOM 592 N N . VAL A 1 82 ? -6.299 -1.125 4.056 1.00 91.25 82 VAL A N 1
ATOM 593 C CA . VAL A 1 82 ? -5.950 -0.779 5.432 1.00 91.25 82 VAL A CA 1
ATOM 594 C C . VAL A 1 82 ? -7.044 -1.331 6.327 1.00 91.25 82 VAL A C 1
ATOM 596 O O . VAL A 1 82 ? -8.193 -0.898 6.251 1.00 91.25 82 VAL A O 1
ATOM 599 N N . LYS A 1 83 ? -6.688 -2.301 7.168 1.00 91.38 83 LYS A N 1
ATOM 600 C CA . LYS A 1 83 ? -7.581 -2.940 8.140 1.00 91.38 83 LYS A CA 1
ATOM 601 C C . LYS A 1 83 ? -7.114 -2.573 9.541 1.00 91.38 83 LYS A C 1
ATOM 603 O O . LYS A 1 83 ? -5.958 -2.801 9.885 1.00 91.38 83 LYS A O 1
ATOM 608 N N . THR A 1 84 ? -8.007 -2.013 10.347 1.00 89.94 84 THR A N 1
ATOM 609 C CA . THR A 1 84 ? -7.730 -1.676 11.745 1.00 89.94 84 THR A CA 1
ATOM 610 C C . THR A 1 84 ? -8.556 -2.568 12.651 1.00 89.94 84 THR A C 1
ATOM 612 O O . THR A 1 84 ? -9.788 -2.605 12.555 1.00 89.94 84 THR A O 1
ATOM 615 N N . TYR A 1 85 ? -7.853 -3.273 13.531 1.00 89.69 85 TYR A N 1
ATOM 616 C CA . TYR A 1 85 ? -8.414 -4.216 14.485 1.00 89.69 85 TYR A CA 1
ATOM 617 C C . TYR A 1 85 ? -8.235 -3.702 15.909 1.00 89.69 85 TYR A C 1
ATOM 619 O O . TYR A 1 85 ? -7.303 -2.952 16.193 1.00 89.69 85 TYR A O 1
ATOM 627 N N . VAL A 1 86 ? -9.118 -4.141 16.797 1.00 89.50 86 VAL A N 1
ATOM 628 C CA . VAL A 1 86 ? -8.990 -3.979 18.247 1.00 89.50 86 VAL A CA 1
ATOM 629 C C . VAL A 1 86 ? -8.970 -5.366 18.872 1.00 89.50 86 VAL A C 1
ATOM 631 O O . VAL A 1 86 ? -9.698 -6.246 18.423 1.00 89.50 86 VAL A O 1
ATOM 634 N N . ALA A 1 87 ? -8.137 -5.567 19.883 1.00 89.94 87 ALA A N 1
ATOM 635 C CA . ALA A 1 87 ? -8.054 -6.807 20.643 1.00 89.94 87 ALA A CA 1
ATOM 636 C C . ALA A 1 87 ? -8.017 -6.475 22.136 1.00 89.94 87 ALA A C 1
ATOM 638 O O . ALA A 1 87 ? -7.505 -5.420 22.514 1.00 89.94 87 ALA A O 1
ATOM 639 N N . ASP A 1 88 ? -8.536 -7.378 22.967 1.00 86.69 88 ASP A N 1
ATOM 640 C CA . ASP A 1 88 ? -8.499 -7.228 24.427 1.00 86.69 88 ASP A CA 1
ATOM 641 C C . ASP A 1 88 ? -7.072 -7.394 24.978 1.00 86.69 88 ASP A C 1
ATOM 643 O O . ASP A 1 88 ? -6.689 -6.735 25.944 1.00 86.69 88 ASP A O 1
ATOM 647 N N . ALA A 1 89 ? -6.276 -8.249 24.329 1.00 88.56 89 ALA A N 1
ATOM 648 C CA . ALA A 1 89 ? -4.867 -8.490 24.611 1.00 88.56 89 ALA A CA 1
ATOM 649 C C . ALA A 1 89 ? -4.103 -8.619 23.286 1.00 88.56 89 ALA A C 1
ATOM 651 O O . ALA A 1 89 ? -4.499 -9.371 22.393 1.00 88.56 89 ALA A O 1
ATOM 652 N N . VAL A 1 90 ? -3.009 -7.871 23.136 1.00 86.75 90 VAL A N 1
ATOM 653 C CA . VAL A 1 90 ? -2.209 -7.869 21.897 1.00 86.75 90 VAL A CA 1
ATOM 654 C C . VAL A 1 90 ? -1.441 -9.185 21.747 1.00 86.75 90 VAL A C 1
ATOM 656 O O . VAL A 1 90 ? -1.160 -9.619 20.634 1.00 86.75 90 VAL A O 1
ATOM 659 N N . GLU A 1 91 ? -1.142 -9.850 22.860 1.00 90.25 91 GLU A N 1
ATOM 660 C CA . GLU A 1 91 ? -0.424 -11.122 22.935 1.00 90.25 91 GLU A CA 1
ATOM 661 C C . GLU A 1 91 ? -1.187 -12.276 22.267 1.00 90.25 91 GLU A C 1
ATOM 663 O O . GLU A 1 91 ? -0.573 -13.240 21.804 1.00 90.25 91 GLU A O 1
ATOM 668 N N . ASP A 1 92 ? -2.513 -12.158 22.178 1.00 89.12 92 ASP A N 1
ATOM 669 C CA . ASP A 1 92 ? -3.386 -13.145 21.542 1.00 89.12 92 ASP A CA 1
ATOM 670 C C . ASP A 1 92 ? -3.559 -12.899 20.034 1.00 89.12 92 ASP A C 1
ATOM 672 O O . ASP A 1 92 ? -4.112 -13.745 19.322 1.00 89.12 92 ASP A O 1
ATOM 676 N N . VAL A 1 93 ? -3.059 -11.765 19.526 1.00 90.38 93 VAL A N 1
ATOM 677 C CA . VAL A 1 93 ? -3.166 -11.398 18.115 1.00 90.38 93 VAL A CA 1
ATOM 678 C C . VAL A 1 93 ? -2.155 -12.181 17.288 1.00 90.38 93 VAL A C 1
ATOM 680 O O . VAL A 1 93 ? -0.945 -12.128 17.514 1.00 90.38 93 VAL A O 1
ATOM 683 N N . ARG A 1 94 ? -2.651 -12.882 16.268 1.00 90.50 94 ARG A N 1
ATOM 684 C CA . ARG A 1 94 ? -1.815 -13.580 15.287 1.00 90.50 94 ARG A CA 1
ATOM 685 C C . ARG A 1 94 ? -2.091 -13.059 13.891 1.00 90.50 94 ARG A C 1
ATOM 687 O O . ARG A 1 94 ? -3.243 -12.920 13.487 1.00 90.50 94 ARG A O 1
ATOM 694 N N . PHE A 1 95 ? -1.015 -12.829 13.153 1.00 86.69 95 PHE A N 1
ATOM 695 C CA . PHE A 1 95 ? -1.066 -12.427 11.757 1.00 86.69 95 PHE A CA 1
ATOM 696 C C . PHE A 1 95 ? -0.928 -13.667 10.872 1.00 86.69 95 PHE A C 1
ATOM 698 O O . PHE A 1 95 ? 0.042 -14.416 10.991 1.00 86.69 95 PHE A O 1
ATOM 705 N N . SER A 1 96 ? -1.919 -13.881 10.015 1.00 84.12 96 SER A N 1
ATOM 706 C CA . SER A 1 96 ? -1.852 -14.744 8.837 1.00 84.12 96 SER A CA 1
ATOM 707 C C . SER A 1 96 ? -1.766 -13.854 7.593 1.00 84.12 96 SER A C 1
ATOM 709 O O . SER A 1 96 ? -2.103 -12.671 7.668 1.00 84.12 96 SER A O 1
ATOM 711 N N . ASP A 1 97 ? -1.359 -14.411 6.452 1.00 73.94 97 ASP A N 1
ATOM 712 C CA . ASP A 1 97 ? -1.234 -13.663 5.192 1.00 73.94 97 ASP A CA 1
ATOM 713 C C . ASP A 1 97 ? -2.551 -12.974 4.777 1.00 73.94 97 ASP A C 1
ATOM 715 O O . ASP A 1 97 ? -2.527 -11.912 4.158 1.00 73.94 97 ASP A O 1
ATOM 719 N N . GLU A 1 98 ? -3.706 -13.528 5.166 1.00 73.38 98 GLU A N 1
ATOM 720 C CA . GLU A 1 98 ? -5.028 -13.008 4.780 1.00 73.38 98 GLU A CA 1
ATOM 721 C C . GLU A 1 98 ? -5.890 -12.514 5.957 1.00 73.38 98 GLU A C 1
ATOM 723 O O . GLU A 1 98 ? -6.875 -11.800 5.743 1.00 73.38 98 GLU A O 1
ATOM 728 N N . GLU A 1 99 ? -5.538 -12.852 7.203 1.00 78.38 99 GLU A N 1
ATOM 729 C CA . GLU A 1 99 ? -6.425 -12.652 8.355 1.00 78.38 99 GLU A CA 1
ATOM 730 C C . GLU A 1 99 ? -5.677 -12.323 9.654 1.00 78.38 99 GLU A C 1
ATOM 732 O O . GLU A 1 99 ? -4.572 -12.803 9.912 1.00 78.38 99 GLU A O 1
ATOM 737 N N . VAL A 1 100 ? -6.316 -11.511 10.499 1.00 85.94 100 VAL A N 1
ATOM 738 C CA . VAL A 1 100 ? -5.878 -11.251 11.872 1.00 85.94 100 VAL A CA 1
ATOM 739 C C . VAL A 1 100 ? -6.754 -12.063 12.818 1.00 85.94 100 VAL A C 1
ATOM 741 O O . VAL A 1 100 ? -7.948 -11.803 12.948 1.00 85.94 100 VAL A O 1
ATOM 744 N N . VAL A 1 101 ? -6.154 -13.040 13.495 1.00 88.44 101 VAL A N 1
ATOM 745 C CA . VAL A 1 101 ? -6.833 -13.872 14.497 1.00 88.44 101 VAL A CA 1
ATOM 746 C C . VAL A 1 101 ? -6.680 -13.217 15.867 1.00 88.44 101 VAL A C 1
ATOM 748 O O . VAL A 1 101 ? -5.594 -12.755 16.205 1.00 88.44 101 VAL A O 1
ATOM 751 N N . GLY A 1 102 ? -7.759 -13.178 16.653 1.00 86.75 102 GLY A N 1
ATOM 752 C CA . GLY A 1 102 ? -7.766 -12.557 17.986 1.00 86.75 102 GLY A CA 1
ATOM 753 C C . GLY A 1 102 ? -8.046 -11.048 17.984 1.00 86.75 102 GLY A C 1
ATOM 754 O O . GLY A 1 102 ? -8.118 -10.446 19.049 1.00 86.75 102 GLY A O 1
ATOM 755 N N . GLY A 1 103 ? -8.250 -10.439 16.810 1.00 88.19 103 GLY A N 1
ATOM 756 C CA . GLY A 1 103 ? -8.653 -9.040 16.667 1.00 88.19 103 GLY A CA 1
ATOM 757 C C . GLY A 1 103 ? -10.055 -8.894 16.074 1.00 88.19 103 GLY A C 1
ATOM 758 O O . GLY A 1 103 ? -10.429 -9.592 15.135 1.00 88.19 103 GLY A O 1
ATOM 759 N N . GLN A 1 104 ? -10.833 -7.943 16.581 1.00 88.25 104 GLN A N 1
ATOM 760 C CA . GLN A 1 104 ? -12.105 -7.528 16.004 1.00 88.25 104 GLN A CA 1
ATOM 761 C C . GLN A 1 104 ? -11.879 -6.403 14.991 1.00 88.25 104 GLN A C 1
ATOM 763 O O . GLN A 1 104 ? -11.328 -5.357 15.331 1.00 88.25 104 GLN A O 1
ATOM 768 N N . LEU A 1 105 ? -12.335 -6.584 13.749 1.00 88.50 105 LEU A N 1
ATOM 769 C CA . LEU A 1 105 ? -12.254 -5.547 12.718 1.00 88.50 105 LEU A CA 1
ATOM 770 C C . LEU A 1 105 ? -13.152 -4.353 13.080 1.00 88.50 105 LEU A C 1
ATOM 772 O O . LEU A 1 105 ? -14.350 -4.514 13.325 1.00 88.50 105 LEU A O 1
ATOM 776 N N . ARG A 1 106 ? -12.579 -3.145 13.088 1.00 89.06 106 ARG A N 1
ATOM 777 C CA . ARG A 1 106 ? -13.286 -1.896 13.429 1.00 89.06 106 ARG A CA 1
ATOM 778 C C . ARG A 1 106 ? -13.317 -0.879 12.295 1.00 89.06 106 ARG A C 1
ATOM 780 O O . ARG A 1 106 ? -14.235 -0.067 12.253 1.00 89.06 106 ARG A O 1
ATOM 787 N N . ALA A 1 107 ? -12.364 -0.933 11.372 1.00 90.38 107 ALA A N 1
ATOM 788 C CA . ALA A 1 107 ? -12.386 -0.122 10.162 1.00 90.38 107 ALA A CA 1
ATOM 789 C C . ALA A 1 107 ? -11.633 -0.828 9.032 1.00 90.38 107 ALA A C 1
ATOM 791 O O . ALA A 1 107 ? -10.580 -1.428 9.257 1.00 90.38 107 ALA A O 1
ATOM 792 N N . LEU A 1 108 ? -12.168 -0.731 7.819 1.00 91.88 108 LEU A N 1
ATOM 793 C CA . LEU A 1 108 ? -11.530 -1.190 6.591 1.00 91.88 108 LEU A CA 1
ATOM 794 C C . LEU A 1 108 ? -11.607 -0.067 5.559 1.00 91.88 108 LEU A C 1
ATOM 796 O O . LEU A 1 108 ? -12.696 0.403 5.241 1.00 91.88 108 LEU A O 1
ATOM 800 N N . THR A 1 109 ? -10.463 0.312 5.006 1.00 92.94 109 THR A N 1
ATOM 801 C CA . THR A 1 109 ? -10.381 1.185 3.836 1.00 92.94 109 THR A CA 1
ATOM 802 C C . THR A 1 109 ? -9.724 0.423 2.701 1.00 92.94 109 THR A C 1
ATOM 804 O O . THR A 1 109 ? -8.651 -0.152 2.872 1.00 92.94 109 THR A O 1
ATOM 807 N N . ARG A 1 110 ? -10.361 0.434 1.535 1.00 91.06 110 ARG A N 1
ATOM 808 C CA . ARG A 1 110 ? -9.853 -0.143 0.294 1.00 91.06 110 ARG A CA 1
ATOM 809 C C . ARG A 1 110 ? -9.665 0.972 -0.724 1.00 91.06 110 ARG A C 1
ATOM 811 O O . ARG A 1 110 ? -10.585 1.756 -0.934 1.00 91.06 110 ARG A O 1
ATOM 818 N N . VAL A 1 111 ? -8.496 1.032 -1.354 1.00 88.19 111 VAL A N 1
ATOM 819 C CA . VAL A 1 111 ? -8.170 2.028 -2.381 1.00 88.19 111 VAL A CA 1
ATOM 820 C C . VAL A 1 111 ? -7.692 1.331 -3.650 1.00 88.19 111 VAL A C 1
ATOM 822 O O . VAL A 1 111 ? -6.611 0.728 -3.681 1.00 88.19 111 VAL A O 1
ATOM 825 N N . ALA A 1 112 ? -8.485 1.432 -4.709 1.00 84.19 112 ALA A N 1
ATOM 826 C CA . ALA A 1 112 ? -8.139 0.951 -6.039 1.00 84.19 112 ALA A CA 1
ATOM 827 C C . ALA A 1 112 ? -7.069 1.840 -6.700 1.00 84.19 112 ALA A C 1
ATOM 829 O O . ALA A 1 112 ? -6.718 2.912 -6.205 1.00 84.19 112 ALA A O 1
ATOM 830 N N . LEU A 1 113 ? -6.458 1.352 -7.782 1.00 74.81 113 LEU A N 1
ATOM 831 C CA . LEU A 1 113 ? -5.381 2.067 -8.484 1.00 74.81 113 LEU A CA 1
ATOM 832 C C . LEU A 1 113 ? -5.840 3.354 -9.171 1.00 74.81 113 LEU A C 1
ATOM 834 O O . LEU A 1 113 ? -5.076 4.312 -9.239 1.00 74.81 113 LEU A O 1
ATOM 838 N N . ASP A 1 114 ? -7.076 3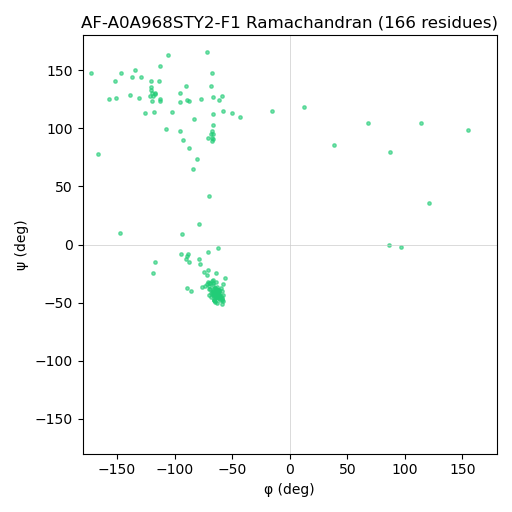.373 -9.653 1.00 70.94 114 ASP A N 1
ATOM 839 C CA . ASP A 1 114 ? -7.731 4.542 -10.247 1.00 70.94 114 ASP A CA 1
ATOM 840 C C . ASP A 1 114 ? -8.092 5.628 -9.218 1.00 70.94 114 ASP A C 1
ATOM 842 O O . ASP A 1 114 ? -8.484 6.730 -9.598 1.00 70.94 114 ASP A O 1
ATOM 846 N N . GLY A 1 115 ? -7.895 5.347 -7.927 1.00 71.69 115 GLY A N 1
ATOM 847 C CA . GLY A 1 115 ? -8.199 6.252 -6.824 1.00 71.69 115 GLY A CA 1
ATOM 848 C C . GLY A 1 115 ? -9.558 5.998 -6.176 1.00 71.69 115 GLY A C 1
ATOM 849 O O . GLY A 1 115 ? -9.863 6.647 -5.169 1.00 71.69 115 GLY A O 1
ATOM 850 N N . ASP A 1 116 ? -10.347 5.040 -6.674 1.00 82.12 116 ASP A N 1
ATOM 851 C CA . ASP A 1 116 ? -11.620 4.693 -6.053 1.00 82.12 116 ASP A CA 1
ATOM 852 C C . ASP A 1 116 ? -11.388 4.196 -4.626 1.00 82.12 116 ASP A C 1
ATOM 854 O O . ASP A 1 116 ? -10.620 3.265 -4.367 1.00 82.12 116 ASP A O 1
ATOM 858 N N . THR A 1 117 ? -12.060 4.846 -3.678 1.00 86.69 117 THR A N 1
ATOM 859 C CA . THR A 1 117 ? -11.885 4.599 -2.247 1.00 86.69 117 THR A CA 1
ATOM 860 C C . THR A 1 117 ? -13.193 4.118 -1.636 1.00 86.69 117 THR A C 1
ATOM 862 O O . THR A 1 117 ? -14.232 4.763 -1.768 1.00 86.69 117 THR A O 1
ATOM 865 N N . GLN A 1 118 ? -13.136 2.989 -0.935 1.00 89.31 118 GLN A N 1
ATOM 866 C CA . GLN A 1 118 ? -14.253 2.407 -0.198 1.00 89.31 118 GLN A CA 1
ATOM 867 C C . GLN A 1 118 ? -13.884 2.328 1.281 1.00 89.31 118 GLN A C 1
ATOM 869 O O . GLN A 1 118 ? -12.820 1.818 1.625 1.00 89.31 118 GLN A O 1
ATOM 874 N N . VAL A 1 119 ? -14.766 2.814 2.154 1.00 88.25 119 VAL A N 1
ATOM 875 C CA . VAL A 1 119 ? -14.579 2.785 3.610 1.00 88.25 119 VAL A CA 1
ATOM 876 C C . VAL A 1 119 ? -15.738 2.027 4.239 1.00 88.25 119 VAL A C 1
ATOM 878 O O . VAL A 1 119 ? -16.902 2.333 3.982 1.00 88.25 119 VAL A O 1
ATOM 881 N N . VAL A 1 120 ? -15.417 1.042 5.072 1.00 86.44 120 VAL A N 1
ATOM 882 C CA . VAL A 1 120 ? -16.378 0.217 5.802 1.00 86.44 120 VAL A CA 1
ATOM 883 C C . VAL A 1 120 ? -16.133 0.382 7.296 1.00 86.44 120 VAL A C 1
ATOM 885 O O . VAL A 1 120 ? -15.037 0.118 7.796 1.00 86.44 120 VAL A O 1
ATOM 888 N N . VAL A 1 121 ? -17.181 0.795 8.008 1.00 86.62 121 VAL A N 1
ATOM 889 C CA . VAL A 1 121 ? -17.212 0.923 9.470 1.00 86.62 121 VAL A CA 1
ATOM 890 C C . VAL A 1 121 ? -18.450 0.203 10.024 1.00 86.62 121 VAL A C 1
ATOM 892 O O . VAL A 1 121 ? -19.500 0.201 9.372 1.00 86.62 121 VAL A O 1
ATOM 895 N N . PRO A 1 122 ? -18.366 -0.439 11.200 1.00 81.69 122 PRO A N 1
ATOM 896 C CA . PRO A 1 122 ? -19.485 -1.165 11.785 1.00 81.69 122 PRO A CA 1
ATOM 897 C C . PRO A 1 122 ? -20.599 -0.209 12.234 1.00 81.69 122 PRO A C 1
ATOM 899 O O . PRO A 1 122 ? -20.354 0.811 12.870 1.00 81.69 122 PRO A O 1
ATOM 902 N N . THR A 1 123 ? -21.854 -0.564 11.942 1.00 72.69 123 THR A N 1
ATOM 903 C CA . THR A 1 123 ? -23.038 0.239 12.312 1.00 72.69 123 THR A CA 1
ATOM 904 C C . THR A 1 123 ? -23.386 0.148 13.803 1.00 72.69 123 THR A C 1
ATOM 906 O O . THR A 1 123 ? -24.062 1.025 14.337 1.00 72.69 123 THR A O 1
ATOM 909 N N . ARG A 1 124 ? -22.977 -0.933 14.482 1.00 66.19 124 ARG A N 1
ATOM 910 C CA . ARG A 1 124 ? -23.233 -1.183 15.909 1.00 66.19 124 ARG A CA 1
ATOM 911 C C . ARG A 1 124 ? -21.983 -1.723 16.597 1.00 66.19 124 ARG A C 1
ATOM 913 O O . ARG A 1 124 ? -21.248 -2.517 16.018 1.00 66.19 124 ARG A O 1
ATOM 920 N N . GLY A 1 125 ? -21.811 -1.311 17.848 1.00 57.75 125 GLY A N 1
ATOM 921 C CA . GLY A 1 125 ? -20.616 -1.513 18.659 1.00 57.75 125 GLY A CA 1
ATOM 922 C C . GLY A 1 125 ? -20.006 -0.149 18.910 1.00 57.75 125 GLY A C 1
ATOM 923 O O . GLY A 1 125 ? -19.479 0.422 17.962 1.00 57.75 125 GLY A O 1
ATOM 924 N N . ASP A 1 126 ? -20.203 0.340 20.133 1.00 61.56 126 ASP A N 1
ATOM 925 C CA . ASP A 1 126 ? -19.680 1.530 20.812 1.00 61.56 126 ASP A CA 1
ATOM 926 C C . ASP A 1 126 ? -18.968 2.523 19.894 1.00 61.56 126 ASP A C 1
ATOM 928 O O . ASP A 1 126 ? -17.991 2.159 19.242 1.00 61.56 126 ASP A O 1
ATOM 932 N N . VAL A 1 127 ? -19.513 3.748 19.831 1.00 61.16 127 VAL A N 1
ATOM 933 C CA . VAL A 1 127 ? -19.025 4.921 19.077 1.00 61.16 127 VAL A CA 1
ATOM 934 C C . VAL A 1 127 ? -17.577 4.730 18.639 1.00 61.16 127 VAL A C 1
ATOM 936 O O . VAL A 1 127 ? -16.712 4.608 19.501 1.00 61.16 127 VAL A O 1
ATOM 939 N N . LEU A 1 128 ? -17.336 4.651 17.322 1.00 67.31 128 LEU A N 1
ATOM 940 C CA . LEU A 1 128 ? -15.992 4.541 16.755 1.00 67.31 128 LEU A CA 1
ATOM 941 C C . LEU A 1 128 ? -15.073 5.520 17.497 1.00 67.31 128 LEU A C 1
ATOM 943 O O . LEU A 1 128 ? -15.276 6.729 17.404 1.00 67.31 128 LEU A O 1
ATOM 947 N N . ASP A 1 129 ? -14.153 4.985 18.301 1.00 80.69 129 ASP A N 1
ATOM 948 C CA . ASP A 1 129 ? -13.295 5.793 19.163 1.00 80.69 129 ASP A CA 1
ATOM 949 C C . ASP A 1 129 ? -12.507 6.769 18.281 1.00 80.69 129 ASP A C 1
ATOM 951 O O . ASP A 1 129 ? -11.883 6.351 17.303 1.00 80.69 129 ASP A O 1
ATOM 955 N N . GLU A 1 130 ? -12.550 8.066 18.596 1.00 85.06 130 GLU A N 1
ATOM 956 C CA . GLU A 1 130 ? -11.854 9.098 17.821 1.00 85.06 130 GLU A CA 1
ATOM 957 C C . GLU A 1 130 ? -10.345 8.819 17.748 1.00 85.06 130 GLU A C 1
ATOM 959 O O . GLU A 1 130 ? -9.723 9.052 16.714 1.00 85.06 130 GLU A O 1
ATOM 964 N N . GLN A 1 131 ? -9.754 8.249 18.803 1.00 87.75 131 GLN A N 1
ATOM 965 C CA . GLN A 1 131 ? -8.344 7.856 18.802 1.00 87.75 131 GLN A CA 1
ATOM 966 C C . GLN A 1 131 ? -8.092 6.716 17.815 1.00 87.75 131 GLN A C 1
ATOM 968 O O . GLN A 1 131 ? -7.131 6.756 17.046 1.00 87.75 131 GLN A O 1
ATOM 973 N N . LEU A 1 132 ? -8.977 5.717 17.787 1.00 87.38 132 LEU A N 1
ATOM 974 C CA . LEU A 1 132 ? -8.890 4.608 16.837 1.00 87.38 132 LEU A CA 1
ATOM 975 C C . LEU A 1 132 ? -9.087 5.093 15.397 1.00 87.38 132 LEU A C 1
ATOM 977 O O . LEU A 1 132 ? -8.417 4.620 14.476 1.00 87.38 132 LEU A O 1
ATOM 981 N N . TRP A 1 133 ? -9.987 6.055 15.202 1.00 88.62 133 TRP A N 1
ATOM 982 C CA . TRP A 1 133 ? -10.227 6.669 13.906 1.00 88.62 133 TRP A CA 1
ATOM 983 C C . TRP A 1 133 ? -9.031 7.488 13.420 1.00 88.62 133 TRP A C 1
ATOM 985 O O . TRP A 1 133 ? -8.653 7.375 12.254 1.00 88.62 133 TRP A O 1
ATOM 995 N N . GLU A 1 134 ? -8.389 8.258 14.298 1.00 92.06 134 GLU A N 1
ATOM 996 C CA . GLU A 1 134 ? -7.158 8.983 13.975 1.00 92.06 134 GLU A CA 1
ATOM 997 C C . GLU A 1 134 ? -6.026 8.016 13.600 1.00 92.06 134 GLU A C 1
ATOM 999 O O . GLU A 1 134 ? -5.352 8.226 12.590 1.00 92.06 134 GLU A O 1
ATOM 1004 N N . ILE A 1 135 ? -5.872 6.901 14.328 1.00 91.62 135 ILE A N 1
ATOM 1005 C CA . ILE A 1 135 ? -4.913 5.842 13.972 1.00 91.62 135 ILE A CA 1
ATOM 1006 C C . ILE A 1 135 ? -5.213 5.301 12.569 1.00 91.62 135 ILE A C 1
ATOM 1008 O O . ILE A 1 135 ? -4.310 5.227 11.734 1.00 91.62 135 ILE A O 1
ATOM 1012 N N . HIS A 1 136 ? -6.472 4.966 12.274 1.00 93.25 136 HIS A N 1
ATOM 1013 C CA . HIS A 1 136 ? -6.854 4.461 10.956 1.00 93.25 136 HIS A CA 1
ATOM 1014 C C . HIS A 1 136 ? -6.562 5.480 9.845 1.00 93.25 136 HIS A C 1
ATOM 1016 O O . HIS A 1 136 ? -5.937 5.131 8.844 1.00 93.25 136 HIS A O 1
ATOM 1022 N N . ARG A 1 137 ? -6.954 6.750 10.024 1.00 93.50 137 ARG A N 1
ATOM 1023 C CA . ARG A 1 137 ? -6.708 7.821 9.044 1.00 93.50 137 ARG A CA 1
ATOM 1024 C C . ARG A 1 137 ? -5.219 8.049 8.802 1.00 93.50 137 ARG A C 1
ATOM 1026 O O . ARG A 1 137 ? -4.810 8.146 7.645 1.00 93.50 137 ARG A O 1
ATOM 1033 N N . SER A 1 138 ? -4.415 8.080 9.865 1.00 95.00 138 SER A N 1
ATOM 1034 C CA . SER A 1 138 ? -2.958 8.203 9.767 1.00 95.00 138 SER A CA 1
ATOM 1035 C C . SER A 1 138 ? -2.360 7.045 8.965 1.00 95.00 138 SER A C 1
ATOM 1037 O O . SER A 1 138 ? -1.570 7.271 8.048 1.00 95.00 138 SER A O 1
ATOM 1039 N N . MET A 1 139 ? -2.811 5.811 9.215 1.00 92.62 139 MET A N 1
ATOM 1040 C CA . MET A 1 139 ? -2.350 4.642 8.463 1.00 92.62 139 MET A CA 1
ATOM 1041 C C . MET A 1 139 ? -2.771 4.670 6.992 1.00 92.62 139 MET A C 1
ATOM 1043 O O . MET A 1 139 ? -1.953 4.368 6.123 1.00 92.62 139 MET A O 1
ATOM 1047 N N . VAL A 1 140 ? -4.007 5.077 6.689 1.00 92.31 140 VAL A N 1
ATOM 1048 C CA . VAL A 1 140 ? -4.463 5.273 5.302 1.00 92.31 140 VAL A CA 1
ATOM 1049 C C . VAL A 1 140 ? -3.595 6.312 4.595 1.00 92.31 140 VAL A C 1
ATOM 1051 O O . VAL A 1 140 ? -3.119 6.066 3.488 1.00 92.31 140 VAL A O 1
ATOM 1054 N N . GLN A 1 141 ? -3.318 7.447 5.236 1.00 92.50 141 GLN A N 1
ATOM 1055 C CA . GLN A 1 141 ? -2.506 8.507 4.644 1.00 92.50 141 GLN A CA 1
ATOM 1056 C C . GLN A 1 141 ? -1.048 8.083 4.409 1.00 92.50 141 GLN A C 1
ATOM 1058 O O . GLN A 1 141 ? -0.482 8.378 3.351 1.00 92.50 141 GLN A O 1
ATOM 1063 N N . GLN A 1 142 ? -0.444 7.363 5.357 1.00 91.75 142 GLN A N 1
ATOM 1064 C CA . GLN A 1 142 ? 0.897 6.794 5.195 1.00 91.75 142 GLN A CA 1
ATOM 1065 C C . GLN A 1 142 ? 0.934 5.796 4.035 1.00 91.75 142 GLN A C 1
ATOM 1067 O O . GLN A 1 142 ? 1.803 5.882 3.169 1.00 91.75 142 GLN A O 1
ATOM 1072 N N . ALA A 1 143 ? -0.048 4.897 3.958 1.00 89.12 143 ALA A N 1
ATOM 1073 C CA . ALA A 1 143 ? -0.120 3.899 2.900 1.00 89.12 143 ALA A CA 1
ATOM 1074 C C . ALA A 1 143 ? -0.279 4.531 1.502 1.00 89.12 143 ALA A C 1
ATOM 1076 O O . ALA A 1 143 ? 0.383 4.112 0.549 1.00 89.12 143 ALA A O 1
ATOM 1077 N N . LEU A 1 144 ? -1.090 5.588 1.379 1.00 88.25 144 LEU A N 1
ATOM 1078 C CA . LEU A 1 144 ? -1.222 6.362 0.140 1.00 88.25 144 LEU A CA 1
ATOM 1079 C C . LEU A 1 144 ? 0.080 7.079 -0.243 1.00 88.25 144 LEU A C 1
ATOM 1081 O O . LEU A 1 144 ? 0.451 7.089 -1.418 1.00 88.25 144 LEU A O 1
ATOM 1085 N N . THR A 1 145 ? 0.791 7.641 0.737 1.00 90.19 145 THR A N 1
ATOM 1086 C CA . THR A 1 145 ? 2.082 8.312 0.516 1.00 90.19 145 THR A CA 1
ATOM 1087 C C . THR A 1 145 ? 3.126 7.325 -0.005 1.00 90.19 145 THR A C 1
ATOM 1089 O O . THR A 1 145 ? 3.703 7.558 -1.067 1.00 90.19 145 THR A O 1
ATOM 1092 N N . ASN A 1 146 ? 3.286 6.179 0.663 1.00 85.44 146 ASN A N 1
ATOM 1093 C CA . ASN A 1 146 ? 4.226 5.128 0.259 1.00 85.44 146 ASN A CA 1
ATOM 1094 C C . ASN A 1 146 ? 3.926 4.615 -1.158 1.00 85.44 146 ASN A C 1
ATOM 1096 O O . ASN A 1 146 ? 4.832 4.406 -1.967 1.00 85.44 146 ASN A O 1
ATOM 1100 N N . ARG A 1 147 ? 2.641 4.454 -1.497 1.00 82.88 147 ARG A N 1
ATOM 1101 C CA . ARG A 1 147 ? 2.219 4.043 -2.842 1.00 82.88 147 ARG A CA 1
ATOM 1102 C C . ARG A 1 147 ? 2.582 5.086 -3.898 1.00 82.88 147 ARG A C 1
ATOM 1104 O O . ARG A 1 147 ? 3.086 4.721 -4.959 1.00 82.88 147 ARG A O 1
ATOM 1111 N N . ALA A 1 148 ? 2.369 6.371 -3.616 1.00 86.12 148 ALA A N 1
ATOM 1112 C CA . ALA A 1 148 ? 2.749 7.447 -4.528 1.00 86.12 148 ALA A CA 1
ATOM 1113 C C . ALA A 1 148 ? 4.270 7.506 -4.746 1.00 86.12 148 ALA A C 1
ATOM 1115 O O . ALA A 1 148 ? 4.722 7.724 -5.870 1.00 86.12 148 ALA A O 1
ATOM 1116 N N . GLU A 1 149 ? 5.068 7.285 -3.701 1.00 87.00 149 GLU A N 1
ATOM 1117 C CA . GLU A 1 149 ? 6.529 7.208 -3.809 1.00 87.00 149 GLU A CA 1
ATOM 1118 C C . GLU A 1 149 ? 6.987 6.027 -4.664 1.00 87.00 149 GLU A C 1
ATOM 1120 O O . GLU A 1 149 ? 7.807 6.213 -5.563 1.00 87.00 149 GLU A O 1
ATOM 1125 N N . MET A 1 150 ? 6.404 4.844 -4.462 1.00 82.81 150 MET A N 1
ATOM 1126 C CA . MET A 1 150 ? 6.691 3.664 -5.277 1.00 82.81 150 MET A CA 1
ATOM 1127 C C . MET A 1 150 ? 6.380 3.909 -6.762 1.00 82.81 150 MET A C 1
ATOM 1129 O O . MET A 1 150 ? 7.223 3.651 -7.621 1.00 82.81 150 MET A O 1
ATOM 1133 N N . VAL A 1 151 ? 5.214 4.485 -7.078 1.00 82.75 151 VAL A N 1
ATOM 1134 C CA . VAL A 1 151 ? 4.837 4.833 -8.462 1.00 82.75 151 VAL A CA 1
ATOM 1135 C C . VAL A 1 151 ? 5.811 5.850 -9.071 1.00 82.75 151 VAL A C 1
ATOM 1137 O O . VAL A 1 151 ? 6.229 5.700 -10.224 1.00 82.75 151 VAL A O 1
ATOM 1140 N N . ARG A 1 152 ? 6.224 6.868 -8.305 1.00 85.25 152 ARG A N 1
ATOM 1141 C CA . ARG A 1 152 ? 7.224 7.850 -8.756 1.00 85.25 152 ARG A CA 1
ATOM 1142 C C . ARG A 1 152 ? 8.580 7.202 -9.016 1.00 85.25 152 ARG A C 1
ATOM 1144 O O . ARG A 1 152 ? 9.183 7.499 -10.043 1.00 85.25 152 ARG A O 1
ATOM 1151 N N . ALA A 1 153 ? 9.041 6.315 -8.136 1.00 84.12 153 ALA A N 1
ATOM 1152 C CA . ALA A 1 153 ? 10.315 5.617 -8.291 1.00 84.12 153 ALA A CA 1
ATOM 1153 C C . ALA A 1 153 ? 10.337 4.757 -9.565 1.00 84.12 153 ALA A C 1
ATOM 1155 O O . ALA A 1 153 ? 11.296 4.819 -10.333 1.00 84.12 153 ALA A O 1
ATOM 1156 N N . ILE A 1 154 ? 9.248 4.030 -9.839 1.00 80.31 154 ILE A N 1
ATOM 1157 C CA . ILE A 1 154 ? 9.091 3.240 -11.070 1.00 80.31 154 ILE A CA 1
ATOM 1158 C C . ILE A 1 154 ? 9.104 4.149 -12.305 1.00 80.31 154 ILE A C 1
ATOM 1160 O O . ILE A 1 154 ? 9.819 3.878 -13.269 1.00 80.31 154 ILE A O 1
ATOM 1164 N N . THR A 1 155 ? 8.362 5.259 -12.265 1.00 82.12 155 THR A N 1
ATOM 1165 C CA . THR A 1 155 ? 8.297 6.220 -13.380 1.00 82.12 155 THR A CA 1
ATOM 1166 C C . THR A 1 155 ? 9.661 6.858 -13.653 1.00 82.12 155 THR A C 1
ATOM 1168 O O . THR A 1 155 ? 10.071 6.971 -14.807 1.00 82.12 155 THR A O 1
ATOM 1171 N N . ALA A 1 156 ? 10.397 7.233 -12.604 1.00 83.06 156 ALA A N 1
ATOM 1172 C CA . ALA A 1 156 ? 11.739 7.797 -12.719 1.00 83.06 156 ALA A CA 1
ATOM 1173 C C . ALA A 1 156 ? 12.740 6.783 -13.294 1.00 83.06 156 ALA A C 1
ATOM 1175 O O . ALA A 1 156 ? 13.526 7.130 -14.176 1.00 83.06 156 ALA A O 1
ATOM 1176 N N . ALA A 1 157 ? 12.681 5.524 -12.848 1.00 79.38 157 ALA A N 1
ATOM 1177 C CA . ALA A 1 157 ? 13.510 4.451 -13.389 1.00 79.38 157 ALA A CA 1
ATOM 1178 C C . ALA A 1 157 ? 13.229 4.212 -14.885 1.00 79.38 157 ALA A C 1
ATOM 1180 O O . ALA A 1 157 ? 14.165 4.101 -15.679 1.00 79.38 157 ALA A O 1
ATOM 1181 N N . ALA A 1 158 ? 11.952 4.202 -15.285 1.00 76.19 158 ALA A N 1
ATOM 1182 C CA . ALA A 1 158 ? 11.558 4.077 -16.687 1.00 76.19 158 ALA A CA 1
ATOM 1183 C C . ALA A 1 158 ? 12.039 5.271 -17.531 1.00 76.19 158 ALA A C 1
ATOM 1185 O O . ALA A 1 158 ? 12.611 5.076 -18.603 1.00 76.19 158 ALA A O 1
ATOM 1186 N N . ALA A 1 159 ? 11.871 6.504 -17.043 1.00 82.44 159 ALA A N 1
ATOM 1187 C CA . ALA A 1 159 ? 12.330 7.709 -17.735 1.00 82.44 159 ALA A CA 1
ATOM 1188 C C . ALA A 1 159 ? 13.856 7.723 -17.931 1.00 82.44 159 ALA A C 1
ATOM 1190 O O . ALA A 1 159 ? 14.328 7.995 -19.034 1.00 82.44 159 ALA A O 1
ATOM 1191 N N . GLY A 1 160 ? 14.623 7.361 -16.896 1.00 78.94 160 GLY A N 1
ATOM 1192 C CA . GLY A 1 160 ? 16.082 7.256 -16.982 1.00 78.94 160 GLY A CA 1
ATOM 1193 C C . GLY A 1 160 ? 16.544 6.249 -18.039 1.00 78.94 160 GLY A C 1
ATOM 1194 O O . GLY A 1 160 ? 17.500 6.515 -18.769 1.00 78.94 160 GLY A O 1
ATOM 1195 N N . LEU A 1 161 ? 15.825 5.131 -18.189 1.00 70.62 161 LEU A N 1
ATOM 1196 C CA . LEU A 1 161 ? 16.087 4.152 -19.243 1.00 70.62 161 LEU A CA 1
ATOM 1197 C C . LEU A 1 161 ? 15.811 4.720 -20.640 1.00 70.62 161 LEU A C 1
ATOM 1199 O O . LEU A 1 161 ? 16.645 4.571 -21.533 1.00 70.62 161 LEU A O 1
ATOM 1203 N N . PHE A 1 162 ? 14.662 5.373 -20.837 1.00 75.81 162 PHE A N 1
ATOM 1204 C CA . PHE A 1 162 ? 14.337 5.983 -22.127 1.00 75.81 162 PHE A CA 1
ATOM 1205 C C . PHE A 1 162 ? 15.393 7.006 -22.539 1.00 75.81 162 PHE A C 1
ATOM 1207 O O . PHE A 1 162 ? 15.845 6.973 -23.680 1.00 75.81 162 PHE A O 1
ATOM 1214 N N . SER A 1 163 ? 15.849 7.855 -21.615 1.00 77.00 163 SER A N 1
ATOM 1215 C CA . SER A 1 163 ? 16.935 8.802 -21.883 1.00 77.00 163 SER A CA 1
ATOM 1216 C C . SER A 1 163 ? 18.251 8.106 -22.248 1.00 77.00 163 SER A C 1
ATOM 1218 O O . SER A 1 163 ? 18.932 8.551 -23.167 1.00 77.00 163 SER A O 1
ATOM 1220 N N . ALA A 1 164 ? 18.595 6.997 -21.586 1.00 76.00 164 ALA A N 1
ATOM 1221 C CA . ALA A 1 164 ? 19.816 6.243 -21.877 1.00 76.00 164 ALA A CA 1
ATOM 1222 C C . ALA A 1 164 ? 19.805 5.569 -23.264 1.00 76.00 164 ALA A C 1
ATOM 1224 O O . A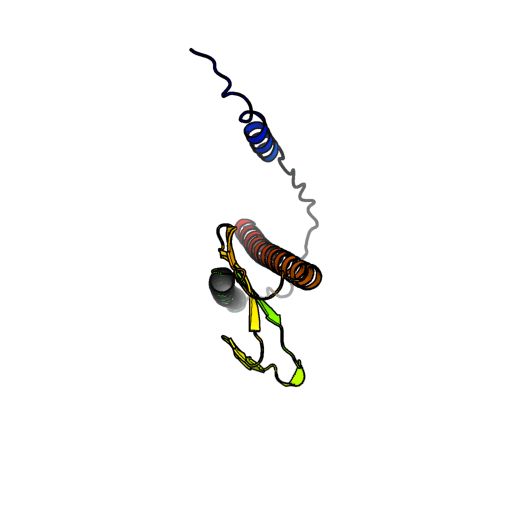LA A 1 164 ? 20.8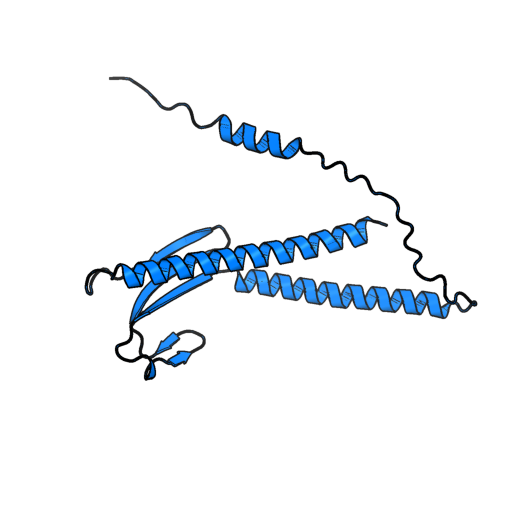61 5.410 -23.874 1.00 76.00 164 ALA A O 1
ATOM 1225 N N . ILE A 1 165 ? 18.629 5.176 -23.769 1.00 71.62 165 ILE A N 1
ATOM 1226 C CA . ILE A 1 165 ? 18.481 4.529 -25.085 1.00 71.62 165 ILE A CA 1
ATOM 1227 C C . ILE A 1 165 ? 18.274 5.560 -26.206 1.00 71.62 165 ILE A C 1
ATOM 1229 O O . ILE A 1 165 ? 18.809 5.375 -27.295 1.00 71.62 165 ILE A O 1
ATOM 1233 N N . ALA A 1 166 ? 17.530 6.642 -25.955 1.00 71.44 166 ALA A N 1
ATOM 1234 C CA . ALA A 1 166 ? 17.262 7.705 -26.930 1.00 71.44 166 ALA A CA 1
ATOM 1235 C C . ALA A 1 166 ? 18.429 8.696 -27.104 1.00 71.44 166 ALA A C 1
ATOM 1237 O O . ALA A 1 166 ? 18.423 9.488 -28.040 1.00 71.44 166 ALA A O 1
ATOM 1238 N N . GLY A 1 167 ? 19.427 8.663 -26.215 1.00 53.34 167 GLY A N 1
ATOM 1239 C CA . GLY A 1 167 ? 20.682 9.413 -26.335 1.00 53.34 167 GLY A CA 1
ATOM 1240 C C . GLY A 1 167 ? 21.710 8.801 -27.302 1.00 53.34 167 GLY A C 1
ATOM 1241 O O . GLY A 1 167 ? 22.891 9.130 -27.194 1.00 53.34 167 GLY A O 1
ATOM 1242 N N . LYS A 1 168 ? 21.289 7.904 -28.203 1.00 46.00 168 LYS A N 1
ATOM 1243 C CA . LYS A 1 168 ? 22.078 7.368 -29.322 1.00 46.00 168 LYS A CA 1
ATOM 1244 C C . LYS A 1 168 ? 21.477 7.776 -30.658 1.00 46.00 168 LYS A C 1
ATOM 1246 O O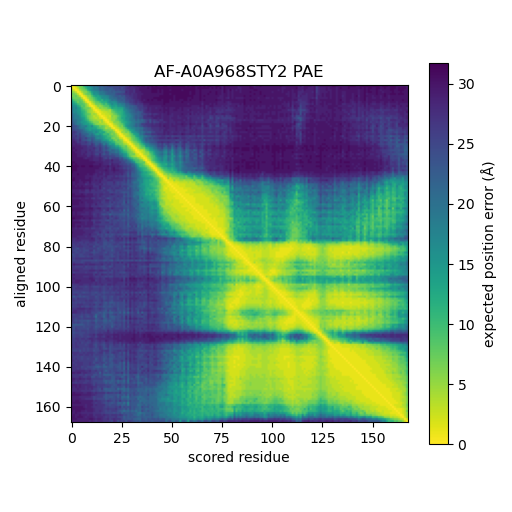 . LYS A 1 168 ? 20.236 7.701 -30.779 1.00 46.00 168 LYS A O 1
#

pLDDT: mean 70.35, std 19.29, range [31.92, 95.0]